Protein 8XUF (pdb70)

Organism: Arabidopsis thaliana (NCBI:txid3702)

Sequence (102 aa):
PTKILPCPRCNSMETKFCYYNNYNVNQPRHFCKACQRYWTSGGTMRSVPIGPTKILPCPRCNSMETKFCYYNNYNVNQPRHFCKACQRYWTSGGTMRSVPIG

Nearest PDB structures (foldseek):
  7ae5-assembly1_a  TM=6.905E-01  e=1.224E-01  Sedimentibacter hydroxybenzoicus
  7ae4-assembly1_b  TM=6.987E-01  e=1.491E-01  Sedimentibacter hydroxybenzoicus
  7ae7-assembly1_e  TM=6.895E-01  e=1.700E-01  Sedimentibacter hydroxybenzoicus
  7ae5-assembly1_f  TM=6.817E-01  e=3.072E-01  Sedimentibacter hydroxybenzoicus
  7ae7-assembly1_b  TM=6.450E-01  e=1.589E+00  Sedimentibacter hydroxybenzoicus

InterPro domains:
  IPR003851 Zinc finger, Dof-type [PF02701] (52-108)
  IPR003851 Zinc finger, Dof-type [PS01361] (56-92)
  IPR003851 Zinc finger, Dof-type [PS50884] (54-108)
  IPR045174 Dof zinc finger protein [PTHR31089] (1-297)

B-factor: mean 72.52, std 20.61, range [39.05, 202.82]

Radius of gyration: 20.54 Å; Cα contacts (8 Å, |Δi|>4): 185; chains: 2; bounding box: 32×32×52 Å

Secondary structure (DSSP, 8-state):
--S----TTT--S-EEEEEEGGG-TT-EEEEETTTTEEEETTS--------/--S----TTT--S-EEEEEEGGG-TT-EEEEETTTTEEEETTS--------

GO terms:
  GO:0000978 RNA polymerase II cis-regulatory region sequence-specific DNA binding (F, IDA)
  GO:0001227 DNA-binding transcription repressor activity, RNA polymerase II-specific (F, IDA)
  GO:0005634 nucleus (C, IDA)
  GO:0003677 DNA binding (F, IDA)
  GO:0003700 DNA-binding transcription factor activit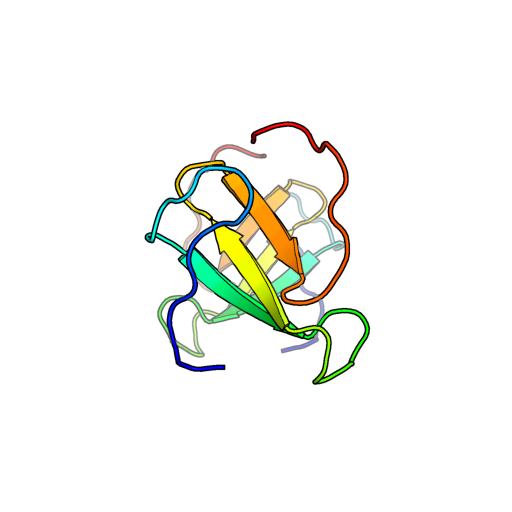y (F, IDA)
  GO:0045892 negative regulation of DNA-templated transcription (P, IDA)
  GO:0006355 regulation of DNA-templated transcription (P, TAS)
  GO:0001227 DNA-binding transcription repressor activity, RNA polymerase II-specific (F, IMP)
  GO:0009658 chloroplast organization (P, IMP)
  GO:0010228 vegetative to reproductive phase transition of meristem (P, IMP)
  GO:0048510 regulation of timing of transition from vegetative to reproductive phase (P, IMP)
  GO:0005515 protein binding (F, IPI)
  GO:0005634 nucleus (C, IPI)

Structure (mmCIF, N/CA/C/O backbone):
data_8XUF
#
_entry.id   8XUF
#
_cell.length_a   79.442
_cell.length_b   79.442
_cell.length_c   93.729
_cell.angle_alpha   90.000
_cell.angle_beta   90.000
_cell.angle_gamma   90.000
#
_symmetry.space_group_name_H-M   'P 42 21 2'
#
loop_
_entity.id
_entity.type
_entity.pdbx_description
1 polymer "DNA (5'-D(*TP*TP*CP*AP*TP*AP*AP*AP*GP*TP*AP*TP*AP*CP*TP*TP*TP*AP*TP*G)-3')"
2 polymer "DNA (5'-D(*AP*AP*CP*AP*TP*AP*AP*AP*GP*TP*AP*TP*AP*CP*TP*TP*TP*AP*TP*G)-3')"
3 polymer CDF1
4 non-polymer 'ZINC ION'
5 water water
#
loop_
_atom_site.group_PDB
_atom_site.id
_atom_site.type_symbol
_atom_site.label_atom_id
_atom_site.label_alt_id
_atom_site.label_comp_id
_atom_site.label_asym_id
_atom_site.label_entity_id
_atom_site.label_seq_id
_atom_site.pdbx_PDB_ins_code
_atom_site.Cartn_x
_atom_site.Cartn_y
_atom_site.Cartn_z
_atom_site.occupancy
_atom_site.B_iso_or_equiv
_atom_site.auth_seq_id
_atom_site.auth_comp_id
_atom_site.auth_asym_id
_atom_site.auth_atom_id
_atom_site.pdbx_PDB_model_num
ATOM 815 N N . PRO C 3 6 ? -23.76500 -20.00600 4.27900 1.000 105.18114 50 PRO C N 1
ATOM 816 C CA . PRO C 3 6 ? -24.49800 -19.97400 5.55200 1.000 118.43143 50 PRO C CA 1
ATOM 817 C C . PRO C 3 6 ? -26.01900 -20.13400 5.35600 1.000 126.66413 50 PRO C C 1
ATOM 818 O O . PRO C 3 6 ? -26.53900 -19.57200 4.41600 1.000 122.88327 50 PRO C O 1
ATOM 820 N N . THR C 3 7 ? -26.68600 -20.91400 6.21900 1.000 117.76988 51 THR C N 1
ATOM 821 C CA . THR C 3 7 ? -28.14400 -21.16100 6.08700 1.000 107.33669 51 THR C CA 1
ATOM 822 C C . THR C 3 7 ? -28.84500 -20.72800 7.36600 1.000 102.88599 51 THR C C 1
ATOM 823 O O . THR C 3 7 ? -30.05400 -20.48800 7.31800 1.000 100.39827 51 THR C O 1
ATOM 827 N N . LYS C 3 8 ? -28.09900 -20.63800 8.46200 1.000 102.72204 52 LYS C N 1
ATOM 828 C CA . LYS C 3 8 ? -28.70300 -20.16100 9.72200 1.000 93.36185 52 LYS C CA 1
ATOM 829 C C . LYS C 3 8 ? -29.40300 -18.84200 9.42800 1.000 89.92401 52 LYS C C 1
ATOM 830 O O . LYS C 3 8 ? -28.82800 -18.01700 8.71200 1.000 84.56653 52 LYS C O 1
ATOM 832 N N . ILE C 3 9 ? -30.62100 -18.68600 9.93500 1.000 86.79940 53 ILE C N 1
ATOM 833 C CA . ILE C 3 9 ? -31.39200 -17.44600 9.65900 1.000 82.28514 53 ILE C CA 1
ATOM 834 C C . ILE C 3 9 ? -31.01400 -16.43700 10.73300 1.000 78.79377 53 ILE C C 1
ATOM 835 O O . ILE C 3 9 ? -31.00000 -16.79400 11.91000 1.000 80.56368 53 ILE C O 1
ATOM 840 N N . LEU C 3 10 ? -30.69300 -15.22500 10.30900 1.000 77.32212 54 LEU C N 1
ATOM 841 C CA . LEU C 3 10 ? -30.20900 -14.23400 11.27900 1.000 73.26038 54 LEU C CA 1
ATOM 842 C C . LEU C 3 10 ? -31.22300 -13.10900 11.39100 1.000 71.30688 54 LEU C C 1
ATOM 843 O O . LEU C 3 10 ? -31.80400 -12.72200 10.38300 1.000 68.12492 54 LEU C O 1
ATOM 848 N N . PRO C 3 11 ? -31.42400 -12.55700 12.58900 1.000 69.80321 55 PRO C N 1
ATOM 849 C CA . PRO C 3 11 ? -32.31200 -11.40800 12.75100 1.000 72.07561 55 PRO C CA 1
ATOM 850 C C . PRO C 3 11 ? -31.72800 -10.18100 12.07000 1.000 69.64006 55 PRO C C 1
ATOM 851 O O . PRO C 3 11 ? -30.51200 -9.98700 12.02800 1.000 72.32372 55 PRO C O 1
ATOM 855 N N . CYS C 3 12 ? -32.61300 -9.33600 11.56100 1.000 67.75650 56 CYS C N 1
ATOM 856 C CA . CYS C 3 12 ? -32.17900 -8.09000 10.93800 1.000 66.28481 56 CYS C CA 1
ATOM 857 C C . CYS C 3 12 ? -31.81500 -7.09300 12.01900 1.000 67.11339 56 CYS C C 1
ATOM 858 O O . CYS C 3 12 ? -32.62500 -6.78600 12.89000 1.000 68.04063 56 CYS C O 1
ATOM 861 N N . PRO C 3 13 ? -30.56300 -6.58200 12.03300 1.000 66.53036 57 PRO C N 1
ATOM 862 C CA . PRO C 3 13 ? -30.18200 -5.61300 13.07400 1.000 66.27915 57 PRO C CA 1
ATOM 863 C C . PRO C 3 13 ? -30.96000 -4.31800 13.01800 1.000 64.56464 57 PRO C C 1
ATOM 864 O O . PRO C 3 13 ? -31.01500 -3.60100 14.02500 1.000 65.89079 57 PRO C O 1
ATOM 868 N N . ARG C 3 14 ? -31.53200 -3.98000 11.86600 1.000 62.01902 58 ARG C N 1
ATOM 869 C CA . ARG C 3 14 ? -32.24300 -2.71800 11.71000 1.000 66.09949 58 ARG C CA 1
ATOM 870 C C . ARG C 3 14 ? -33.64300 -2.77600 12.32400 1.000 70.54328 58 ARG C C 1
ATOM 871 O O . ARG C 3 14 ? -33.97800 -1.99300 13.22200 1.000 71.78496 58 ARG C O 1
ATOM 879 N N . CYS C 3 15 ? -34.47100 -3.70900 11.86100 1.000 68.34323 59 CYS C N 1
ATOM 880 C CA . CYS C 3 15 ? -35.86100 -3.77700 12.27500 1.000 63.15030 59 CYS C CA 1
ATOM 881 C C . CYS C 3 15 ? -36.17700 -4.93300 13.21200 1.000 68.25559 59 CYS C C 1
ATOM 882 O O . CYS C 3 15 ? -37.32200 -5.04000 13.65800 1.000 76.39449 59 CYS C O 1
ATOM 885 N N . ASN C 3 16 ? -35.22300 -5.82700 13.47100 1.000 74.02929 60 ASN C N 1
ATOM 886 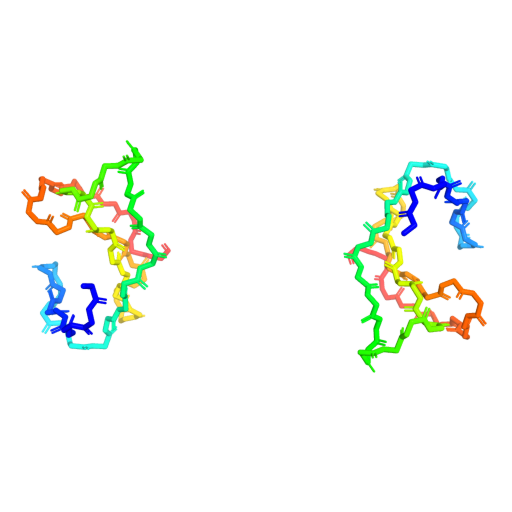C CA . ASN C 3 16 ? -35.28900 -6.97300 14.38700 1.000 68.87412 60 ASN C CA 1
ATOM 887 C C . ASN C 3 16 ? -36.04200 -8.17100 13.80800 1.000 68.68903 60 ASN C C 1
ATOM 888 O O . ASN C 3 16 ? -36.16000 -9.19000 14.50300 1.000 71.18518 60 ASN C O 1
ATOM 893 N N . SER C 3 17 ? -36.50500 -8.11800 12.56100 1.000 66.04480 61 SER C N 1
ATOM 894 C CA . SER C 3 17 ? -37.30200 -9.20500 12.00900 1.000 64.79625 61 SER C CA 1
ATOM 895 C C . SER C 3 17 ? -36.46000 -10.44900 11.74600 1.000 74.65125 61 SER C C 1
ATOM 896 O O . SER C 3 17 ? -35.23700 -10.39400 11.59800 1.000 71.56585 61 SER C O 1
ATOM 899 N N . MET C 3 18 ? -37.14500 -11.58900 11.68500 1.000 74.73342 62 MET C N 1
ATOM 900 C CA . MET C 3 18 ? -36.52500 -12.86800 11.38500 1.000 71.49958 62 MET C CA 1
ATOM 901 C C . MET C 3 18 ? -36.84000 -13.37000 9.98500 1.000 72.48812 62 MET C C 1
ATOM 902 O O . MET C 3 18 ? -36.44800 -14.48900 9.64200 1.000 76.03060 62 MET C O 1
ATOM 907 N N . GLU C 3 19 ? -37.58500 -12.60600 9.18600 1.000 72.18061 63 GLU C N 1
ATOM 908 C CA . GLU C 3 19 ? -37.84300 -12.97200 7.79300 1.000 68.00530 63 GLU C CA 1
ATOM 909 C C . GLU C 3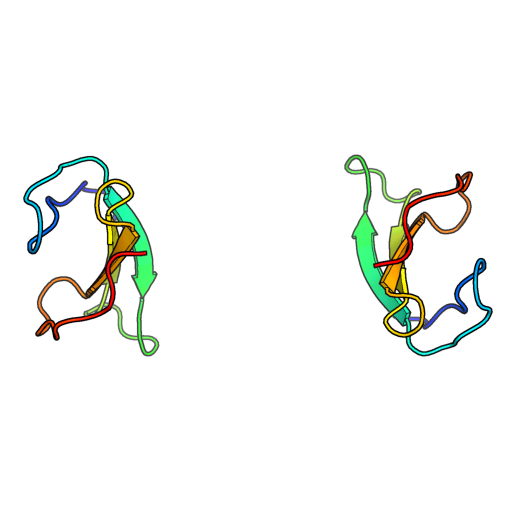 19 ? -36.69000 -12.47100 6.91700 1.000 74.32406 63 GLU C C 1
ATOM 910 O O . GLU C 3 19 ? -36.84700 -11.62300 6.03600 1.000 74.84286 63 GLU C O 1
ATOM 912 N N . THR C 3 20 ? -35.50900 -13.03700 7.15400 1.000 73.37979 64 THR C N 1
ATOM 913 C CA . THR C 3 20 ? -34.28700 -12.62300 6.47500 1.000 70.75986 64 THR C CA 1
ATOM 914 C C . THR C 3 20 ? -33.69700 -13.79400 5.70600 1.000 72.11069 64 THR C C 1
ATOM 915 O O . THR C 3 20 ? -34.09500 -14.94900 5.87700 1.000 76.46813 64 THR C O 1
ATOM 919 N N . LYS C 3 21 ? -32.74800 -13.47400 4.83100 1.000 67.14464 65 LYS C N 1
ATOM 920 C CA . LYS C 3 21 ? -32.19000 -14.46700 3.92800 1.000 65.67578 65 LYS C CA 1
ATOM 921 C C . LYS C 3 21 ? -30.74600 -14.10700 3.59300 1.000 67.65594 65 LYS C C 1
ATOM 922 O O . LYS C 3 21 ? -30.43800 -12.94200 3.32300 1.000 63.77146 65 LYS C O 1
ATOM 928 N N . PHE C 3 22 ? -29.86100 -15.10000 3.64300 1.000 65.14046 66 PHE C N 1
ATOM 929 C CA . PHE C 3 22 ? -28.51200 -14.91500 3.12600 1.000 61.02599 66 PHE C CA 1
ATOM 930 C C . PHE C 3 22 ? -28.55800 -14.76900 1.61400 1.000 58.75035 66 PHE C C 1
ATOM 931 O O . PHE C 3 22 ? -29.27400 -15.49900 0.92900 1.000 61.79244 66 PHE C O 1
ATOM 939 N N . CYS C 3 23 ? -27.79400 -13.82100 1.08400 1.000 56.02127 67 CYS C N 1
ATOM 940 C CA . CYS C 3 23 ? -27.81300 -13.58600 -0.35200 1.000 53.07442 67 CYS C CA 1
ATOM 941 C C . CYS C 3 23 ? -26.47700 -13.85200 -1.02300 1.000 56.52579 67 CYS C C 1
ATOM 942 O O . CYS C 3 23 ? -26.42600 -14.60900 -1.99800 1.000 56.00637 67 CYS C O 1
ATOM 945 N N . TYR C 3 24 ? -25.39000 -13.26000 -0.52900 1.000 54.16806 68 TYR C N 1
ATOM 946 C CA . TYR C 3 24 ? -24.09400 -13.40200 -1.18500 1.000 50.95880 68 TYR C CA 1
ATOM 947 C C . TYR C 3 24 ? -23.01100 -12.85400 -0.26700 1.000 53.23210 68 TYR C C 1
ATOM 948 O O . TYR C 3 24 ? -23.28600 -12.16600 0.72100 1.000 52.56106 68 TYR C O 1
ATOM 957 N N . TYR C 3 25 ? -21.76600 -13.17100 -0.61000 1.000 47.41633 69 TYR C N 1
ATOM 958 C CA . TYR C 3 25 ? -20.61300 -12.63100 0.09200 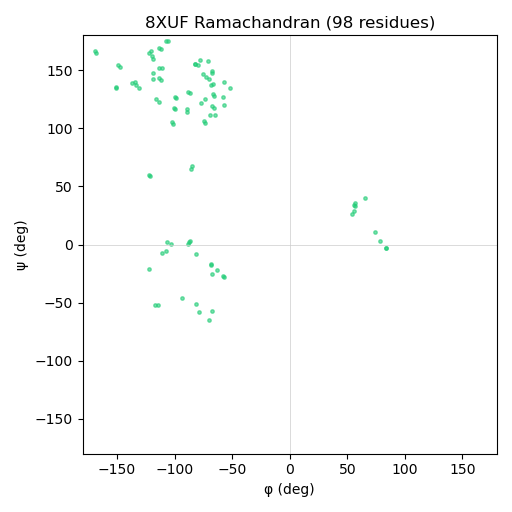1.000 50.61841 69 TYR C CA 1
ATOM 959 C C . TYR C 3 25 ? -20.20500 -11.31800 -0.56500 1.000 48.16547 69 TYR C C 1
ATOM 960 O O . TYR C 3 25 ? -19.83100 -11.30100 -1.74400 1.000 50.40583 69 TYR C O 1
ATOM 969 N N . ASN C 3 26 ? -20.29400 -10.21900 0.18200 1.000 42.85721 70 ASN C N 1
ATOM 970 C CA . ASN C 3 26 ? -19.97100 -8.92000 -0.39000 1.000 43.20395 70 ASN C CA 1
ATOM 971 C C . ASN C 3 26 ? -18.47400 -8.84200 -0.63400 1.000 43.31142 70 ASN C C 1
ATOM 972 O O . ASN C 3 26 ? -17.67900 -9.38100 0.13900 1.000 42.90699 70 ASN C O 1
ATOM 977 N N . ASN C 3 27 ? -18.09400 -8.20500 -1.73900 1.000 46.17019 71 ASN C N 1
ATOM 978 C CA . ASN C 3 27 ? -16.68600 -7.99200 -2.08900 1.000 48.68129 71 ASN C CA 1
ATOM 979 C C . ASN C 3 27 ? -15.89600 -9.29400 -2.14400 1.000 49.96034 71 ASN C C 1
ATOM 980 O O . ASN C 3 27 ? -14.72400 -9.33200 -1.76300 1.000 47.88647 71 ASN C O 1
ATOM 985 N N . TYR C 3 28 ? -16.54400 -10.37700 -2.57700 1.000 50.05128 72 TYR C N 1
ATOM 986 C CA . TYR C 3 28 ? -15.87600 -11.67100 -2.73700 1.000 51.22266 72 TYR C CA 1
ATOM 987 C C . TYR C 3 28 ? -15.18500 -12.09900 -1.44900 1.000 52.99973 72 TYR C C 1
ATOM 988 O O . TYR C 3 28 ? -14.22900 -12.87900 -1.47000 1.000 47.73207 72 TYR C O 1
ATOM 997 N N . ASN C 3 29 ? -15.68500 -11.61800 -0.31500 1.000 50.19082 73 ASN C N 1
ATOM 998 C CA . ASN 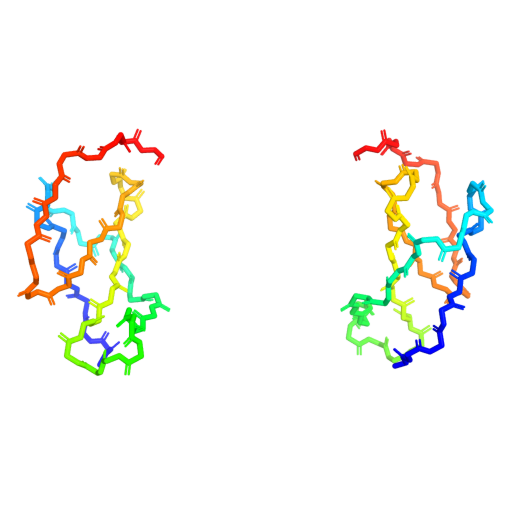C 3 29 ? -15.05500 -11.84600 0.97300 1.000 44.69515 73 ASN C CA 1
ATOM 999 C C . ASN C 3 29 ? -15.98100 -12.71600 1.81400 1.000 52.66551 73 ASN C C 1
ATOM 1000 O O . ASN C 3 29 ? -17.13200 -12.33700 2.07100 1.000 57.01426 73 ASN C O 1
ATOM 1005 N N . VAL C 3 30 ? -15.46800 -13.86300 2.26300 1.000 52.24386 74 VAL C N 1
ATOM 1006 C CA . VAL C 3 30 ? -16.26700 -14.79700 3.04500 1.000 50.31537 74 VAL C CA 1
ATOM 1007 C C . VAL C 3 30 ? -16.59500 -14.20700 4.40500 1.000 54.28930 74 VAL C C 1
ATOM 1008 O O . VAL C 3 30 ? -17.53900 -14.65800 5.06400 1.000 58.05832 74 VAL C O 1
ATOM 1012 N N . ASN C 3 31 ? -15.87700 -13.16700 4.81700 1.000 51.25721 75 ASN C N 1
ATOM 1013 C CA . ASN C 3 31 ? -16.13600 -12.51300 6.08600 1.000 50.02859 75 ASN C CA 1
ATOM 1014 C C . ASN C 3 31 ? -17.19900 -11.43200 5.97900 1.000 49.99640 75 ASN C C 1
ATOM 1015 O O . ASN C 3 31 ? -17.48400 -10.75800 6.97800 1.000 48.61542 75 ASN C O 1
ATOM 1020 N N . GLN C 3 32 ? -17.79800 -11.24100 4.80700 1.000 46.46259 76 GLN C N 1
ATOM 1021 C CA . GLN C 3 32 ? -18.87000 -10.26300 4.63200 1.000 46.22865 76 GLN C CA 1
ATOM 1022 C C . GLN C 3 32 ? -20.14100 -10.92300 4.11600 1.000 46.97762 76 GLN C C 1
ATOM 1023 O O . GLN C 3 32 ? -20.66600 -10.54500 3.06300 1.000 45.72355 76 GLN C O 1
ATOM 1029 N N . PRO C 3 33 ? -20.70000 -11.88500 4.85300 1.000 48.38508 77 PRO C N 1
ATOM 1030 C CA . PRO C 3 33 ? -21.95200 -12.49700 4.38700 1.000 51.72476 77 PRO C CA 1
ATOM 1031 C C . PRO C 3 33 ? -23.04700 -11.44200 4.40800 1.000 48.54987 77 PRO C C 1
ATOM 1032 O O . PRO C 3 33 ? -23.35800 -10.88000 5.45900 1.000 44.86806 77 PRO C O 1
ATOM 1036 N N . ARG C 3 34 ? -23.59300 -11.14100 3.23200 1.000 47.52987 78 ARG C N 1
ATOM 1037 C CA . ARG C 3 34 ? -24.62000 -10.11900 3.10600 1.000 52.45966 78 ARG C CA 1
ATOM 1038 C C . ARG C 3 34 ? -26.00100 -10.75800 3.06000 1.000 52.34254 78 ARG C C 1
ATOM 1039 O O . ARG C 3 34 ? -26.27800 -11.59800 2.20000 1.000 50.14133 78 ARG C O 1
ATOM 1047 N N . HIS C 3 35 ? -26.87500 -10.30500 3.94700 1.000 53.56582 79 HIS C N 1
ATOM 1048 C CA . HIS C 3 35 ? -28.22000 -10.82900 4.10800 1.000 57.92373 79 HIS C CA 1
ATOM 1049 C C . HIS C 3 35 ? -29.21800 -9.77500 3.65700 1.000 58.71151 79 HIS C C 1
ATOM 1050 O O . HIS C 3 35 ? -28.87800 -8.60500 3.47000 1.000 59.31169 79 HIS C O 1
ATOM 1057 N N . PHE C 3 36 ? -30.47000 -10.19600 3.51700 1.000 61.89064 80 PHE C N 1
ATOM 1058 C CA . PHE C 3 36 ? -31.55900 -9.30400 3.14600 1.000 62.91196 80 PHE C CA 1
ATOM 1059 C C . PHE C 3 36 ? -32.71600 -9.52100 4.10100 1.000 67.19650 80 PHE C C 1
ATOM 1060 O O . PHE C 3 36 ? -33.10200 -10.66300 4.36900 1.000 68.55941 80 PHE C O 1
ATOM 1068 N N . CYS C 3 37 ? -33.29200 -8.42500 4.58200 1.000 67.82507 81 CYS C N 1
ATOM 1069 C CA . CYS C 3 37 ? -34.43700 -8.48700 5.48300 1.000 68.29191 81 CYS C CA 1
ATOM 1070 C C . CYS C 3 37 ? -35.70000 -8.20400 4.68500 1.000 71.89763 81 CYS C C 1
ATOM 1071 O O . CYS C 3 37 ? -35.98300 -7.05300 4.34700 1.000 71.68715 81 CYS C O 1
ATOM 1074 N N . LYS C 3 38 ? -36.46100 -9.26500 4.39700 1.000 74.40326 82 LYS C N 1
ATOM 1075 C CA . LYS C 3 38 ? -37.70400 -9.12400 3.64200 1.000 72.57970 82 LYS C CA 1
ATOM 1076 C C . LYS C 3 38 ? -38.68600 -8.18000 4.32400 1.000 71.81214 82 LYS C C 1
ATOM 1077 O O . LYS C 3 38 ? -39.51900 -7.56400 3.65100 1.000 69.78582 82 LYS C O 1
ATOM 1083 N N . ALA C 3 39 ? -38.61200 -8.05000 5.64800 1.000 75.49680 83 ALA C N 1
ATOM 1084 C CA . ALA C 3 39 ? -39.53500 -7.17400 6.35800 1.000 72.46038 83 ALA C CA 1
ATOM 1085 C C . ALA C 3 39 ? -39.25600 -5.70700 6.06000 1.000 76.23326 83 ALA C C 1
ATOM 1086 O O . ALA C 3 39 ? -40.09500 -5.03200 5.46000 1.000 80.67431 83 ALA C O 1
ATOM 1088 N N . CYS C 3 40 ? -38.09200 -5.19400 6.47000 1.000 74.62426 84 CYS C N 1
ATOM 1089 C CA . CYS C 3 40 ? -37.78500 -3.78900 6.21100 1.000 70.81809 84 CYS C CA 1
ATOM 1090 C C . CYS C 3 40 ? -37.27100 -3.53700 4.79500 1.000 68.09978 84 CYS C C 1
ATOM 1091 O O . CYS C 3 40 ? -37.06000 -2.37600 4.43200 1.000 71.49143 84 CYS C O 1
ATOM 1094 N N . GLN C 3 41 ? -37.00000 -4.58900 4.01800 1.000 66.45715 85 GLN C N 1
ATOM 1095 C CA . GLN C 3 41 ? -36.55300 -4.47000 2.62300 1.000 68.45788 85 GLN C CA 1
ATOM 1096 C C . GLN C 3 41 ? -35.17300 -3.81400 2.49100 1.000 70.56102 85 GLN C C 1
ATOM 1097 O O . GLN C 3 41 ? -34.94100 -3.02200 1.57400 1.000 72.36848 85 GLN C O 1
ATOM 1103 N N . ARG C 3 42 ? -34.24000 -4.16000 3.38600 1.000 65.58847 86 ARG C N 1
ATOM 1104 C CA . ARG C 3 42 ? -32.89400 -3.59400 3.37700 1.000 64.87476 86 ARG C CA 1
ATOM 1105 C C . ARG C 3 42 ? -31.84200 -4.68400 3.54800 1.000 63.77591 86 ARG C C 1
ATOM 1106 O O . ARG C 3 42 ? -32.01400 -5.60300 4.35400 1.000 64.18454 86 ARG C O 1
ATOM 1114 N N . TYR C 3 43 ? -30.74200 -4.55900 2.80300 1.000 59.66221 87 TYR C N 1
ATOM 1115 C CA . TYR C 3 43 ? -29.61500 -5.47700 2.91600 1.000 57.68744 87 TYR C CA 1
ATOM 1116 C C . TYR C 3 43 ? -28.73100 -5.07900 4.08700 1.000 54.63615 87 TYR C C 1
ATOM 1117 O O . TYR C 3 43 ? -28.73300 -3.92600 4.52300 1.000 59.33560 87 TYR C O 1
ATOM 1126 N N . TRP C 3 44 ? -28.00000 -6.05200 4.62300 1.000 51.44514 88 TRP C N 1
ATOM 1127 C CA . TRP C 3 44 ? -26.96800 -5.75800 5.60500 1.000 51.35726 88 TRP C CA 1
ATOM 1128 C C . TRP C 3 44 ? -25.83700 -6.77200 5.49800 1.000 51.85772 88 TRP C C 1
ATOM 1129 O O . TRP C 3 44 ? -26.04300 -7.90600 5.06000 1.000 51.55506 88 TRP C O 1
ATOM 1140 N N . THR C 3 45 ? -24.64000 -6.36300 5.91400 1.000 48.35213 89 THR C N 1
ATOM 1141 C CA . THR C 3 45 ? -23.51500 -7.28300 6.01400 1.000 47.54975 89 THR C CA 1
ATOM 1142 C C . THR C 3 45 ? -23.37600 -7.68900 7.46900 1.000 43.70051 89 THR C C 1
ATOM 1143 O O . THR C 3 45 ? -23.11600 -6.84400 8.33000 1.000 39.97485 89 THR C O 1
ATOM 1147 N N . SER C 3 46 ? -23.56000 -8.97200 7.74400 1.000 45.90606 90 SER C N 1
ATOM 1148 C CA . SER C 3 46 ? -23.51100 -9.44400 9.11600 1.000 41.76899 90 SER C CA 1
ATOM 1149 C C . SER C 3 46 ? -22.10000 -9.26100 9.64800 1.000 48.70701 90 SER C C 1
ATOM 1150 O O . SER C 3 46 ? -21.12900 -9.69100 9.02000 1.000 45.73471 90 SER C O 1
ATOM 1153 N N . GLY C 3 47 ? -21.97900 -8.61700 10.80100 1.000 48.05934 91 GLY C N 1
ATOM 1154 C CA . GLY C 3 47 ? -20.67500 -8.33500 11.35100 1.000 46.55597 91 GLY C CA 1
ATOM 1155 C C . GLY C 3 47 ? -20.01200 -7.09300 10.80200 1.000 50.03759 91 GLY C C 1
ATOM 1156 O O . GLY C 3 47 ? -18.92800 -6.72900 11.27700 1.000 49.14844 91 GLY C O 1
ATOM 1157 N N . GLY C 3 48 ? -20.63700 -6.41300 9.84100 1.000 44.03623 92 GLY C N 1
ATOM 1158 C CA . GLY C 3 48 ? -20.07900 -5.22300 9.24900 1.000 47.99895 92 GLY C CA 1
ATOM 1159 C C . GLY C 3 48 ? -20.80600 -3.98100 9.73500 1.000 51.21286 92 GLY C C 1
ATOM 1160 O O . GLY C 3 48 ? -21.79900 -4.04500 10.45400 1.000 49.37710 92 GLY C O 1
ATOM 1161 N N . THR C 3 49 ? -20.29200 -2.83600 9.31200 1.000 49.80841 93 THR C N 1
ATOM 1162 C CA . THR C 3 49 ? -20.88700 -1.57300 9.70400 1.000 52.44478 93 THR C CA 1
ATOM 1163 C C . THR C 3 49 ? -22.16500 -1.36900 8.89800 1.000 53.74517 93 THR C C 1
ATOM 1164 O O . THR C 3 49 ? -22.27100 -1.80900 7.75000 1.000 51.04569 93 THR C O 1
ATOM 1168 N N . MET C 3 50 ? -23.15200 -0.71900 9.50800 1.000 58.65935 94 MET C N 1
ATOM 1169 C CA . MET C 3 50 ? -24.39800 -0.42400 8.81700 1.000 59.03694 94 MET C CA 1
ATOM 1170 C C . MET C 3 50 ? -24.59400 1.08200 8.76100 1.000 59.13531 94 MET C C 1
ATOM 1171 O O . MET C 3 50 ? -24.28500 1.79500 9.72200 1.000 59.67110 94 MET C O 1
ATOM 1176 N N . ARG C 3 51 ? -25.13200 1.55400 7.64400 1.000 48.85030 95 ARG C N 1
ATOM 1177 C CA . ARG C 3 51 ? -25.42000 2.96300 7.44900 1.000 54.97558 95 ARG C CA 1
ATOM 1178 C C . ARG C 3 51 ? -26.91100 3.15200 7.21500 1.000 60.21898 95 ARG C C 1
ATOM 1179 O O . ARG C 3 51 ? -27.64100 2.20700 6.90200 1.000 55.14066 95 ARG C O 1
ATOM 1187 N N . SER C 3 52 ? -27.35800 4.38500 7.39100 1.000 61.23670 96 SER C N 1
ATOM 1188 C CA . SER C 3 52 ? -28.76700 4.72100 7.22200 1.000 61.48679 96 SER C CA 1
ATOM 1189 C C . SER C 3 52 ? -29.08100 4.72000 5.73300 1.000 63.23824 96 SER C C 1
ATOM 1190 O O . SER C 3 52 ? -28.69700 5.63500 5.00600 1.000 69.55818 96 SER C O 1
ATOM 1193 N N . VAL C 3 53 ? -29.76600 3.68500 5.25900 1.000 67.05572 97 VAL C N 1
ATOM 1194 C CA . VAL C 3 53 ? -30.06400 3.57400 3.83400 1.000 68.70226 97 VAL C CA 1
ATOM 1195 C C . VAL C 3 53 ? -31.56500 3.69000 3.60300 1.000 82.62323 97 VAL C C 1
ATOM 1196 O O . VAL C 3 53 ? -32.35200 3.36700 4.50900 1.000 80.12363 97 VAL C O 1
ATOM 1200 N N . PRO C 3 54 ? -32.00800 4.17200 2.44300 1.000 88.67823 98 PRO C N 1
ATOM 1201 C CA . PRO C 3 54 ? -33.44700 4.23700 2.16700 1.000 90.91642 98 PRO C CA 1
ATOM 1202 C C . PRO C 3 54 ? -34.08200 2.86500 2.29600 1.000 87.28448 98 PRO C C 1
ATOM 1203 O O . PRO C 3 54 ? -33.73700 1.92000 1.57500 1.000 89.30184 98 PRO C O 1
ATOM 1207 N N . ILE C 3 55 ? -35.03100 2.76600 3.21400 1.000 100.71206 99 ILE C N 1
ATOM 1208 C CA . ILE C 3 55 ? -35.80100 1.55900 3.46300 1.000 99.61356 99 ILE C CA 1
ATOM 1209 C C . ILE C 3 55 ? -36.73300 1.30800 2.27700 1.000 91.98055 99 ILE C C 1
ATOM 1210 O O . ILE C 3 55 ? -37.68100 2.06900 2.04900 1.000 90.35497 99 ILE C O 1
ATOM 1215 N N . GLY C 3 56 ? -36.46400 0.25100 1.51800 1.000 85.68143 100 GLY C N 1
ATOM 1216 C CA . GLY C 3 56 ? -37.22700 -0.05000 0.32200 1.000 81.05733 100 GLY C CA 1
ATOM 1217 C C . GLY C 3 56 ? -36.34900 -0.19700 -0.90300 1.000 77.78104 100 GLY C C 1
ATOM 1218 O O . GLY C 3 56 ? -35.13300 -0.04200 -0.81100 1.000 85.26244 100 GLY C O 1
ATOM 1219 N N . PRO D 3 6 ? -24.59900 -22.04700 -29.27000 1.000 109.55935 50 PRO D N 1
ATOM 1220 C CA . PRO D 3 6 ? -25.18900 -20.87200 -28.62100 1.000 104.81361 50 PRO D CA 1
ATOM 1221 C C . PRO D 3 6 ? -24.21500 -19.69700 -28.55600 1.000 112.49645 50 PRO D C 1
ATOM 1222 O O . PRO D 3 6 ? -24.37600 -18.81000 -27.71700 1.000 108.78454 50 PRO D O 1
ATOM 1224 N N . THR D 3 7 ? -23.19800 -19.71100 -29.41800 1.000 112.68521 51 THR D N 1
ATOM 1225 C CA . THR D 3 7 ? -22.20800 -18.64000 -29.46100 1.000 114.68409 51 THR D CA 1
ATOM 1226 C C . THR D 3 7 ? -22.54000 -17.55300 -30.48800 1.000 111.46576 51 THR D C 1
ATOM 1227 O O . THR D 3 7 ? -22.43900 -16.36000 -30.18100 1.000 106.11733 51 THR D O 1
ATOM 1231 N N . LYS D 3 8 ? -22.92000 -17.94900 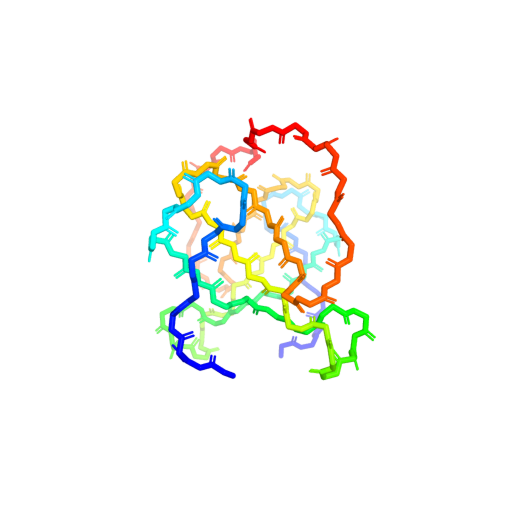-31.70700 1.000 109.38540 52 LYS D N 1
ATOM 1232 C CA . LYS D 3 8 ? -23.17000 -17.00000 -32.79000 1.000 105.57482 52 LYS D CA 1
ATOM 1233 C C . LYS D 3 8 ? -24.22300 -15.96400 -32.41200 1.000 101.26887 52 LYS D C 1
ATOM 1234 O O . LYS D 3 8 ? -25.22700 -16.27700 -31.76800 1.000 99.42441 52 LYS D O 1
ATOM 1240 N N . ILE D 3 9 ? -23.98600 -14.72200 -32.82200 1.000 98.65707 53 ILE D N 1
ATOM 1241 C CA . ILE D 3 9 ? -24.89500 -13.61500 -32.54300 1.000 91.21633 53 ILE D CA 1
ATOM 1242 C C . ILE D 3 9 ? -25.96200 -13.57000 -33.62700 1.000 86.68662 53 ILE D C 1
ATOM 1243 O O . ILE D 3 9 ? -25.65100 -13.59700 -34.82300 1.000 91.44523 53 ILE D O 1
ATOM 1248 N N . LEU D 3 10 ? -27.22400 -13.50400 -33.21100 1.000 82.54690 54 LEU D N 1
ATOM 1249 C CA . LEU D 3 10 ? -28.31400 -13.59300 -34.17100 1.000 80.65661 54 LEU D CA 1
ATOM 1250 C C . LEU D 3 10 ? -29.04900 -12.26200 -34.27900 1.000 74.67535 54 LEU D C 1
ATOM 1251 O O . LEU D 3 10 ? -29.23700 -11.57500 -33.26800 1.000 76.41986 54 LEU D O 1
ATOM 1256 N N . PRO D 3 11 ? -29.46500 -11.86700 -35.47900 1.000 66.09393 55 PRO D N 1
ATOM 1257 C CA . PRO D 3 11 ? -30.26900 -10.65000 -35.60900 1.000 73.66120 55 PRO D CA 1
ATOM 1258 C C . PRO D 3 11 ? -31.63800 -10.82900 -34.97600 1.000 75.50997 55 PRO D C 1
ATOM 1259 O O . PRO D 3 11 ? -32.20500 -11.92500 -34.96200 1.000 75.67638 55 PRO D O 1
ATOM 1263 N N . CYS D 3 12 ? -32.17900 -9.72700 -34.47700 1.000 72.11797 56 CYS D N 1
ATOM 1264 C CA . CYS D 3 12 ? -33.51500 -9.74700 -33.89700 1.000 70.98913 56 CYS D CA 1
ATOM 1265 C C . CYS D 3 12 ? -34.53600 -9.85600 -35.00900 1.000 70.38248 56 CYS D C 1
ATOM 1266 O O . CYS D 3 12 ? -34.57500 -8.98300 -35.88500 1.000 75.15242 56 CYS D O 1
ATOM 1269 N N . PRO D 3 13 ? -35.44400 -10.84700 -34.98600 1.000 71.84196 57 PRO D N 1
ATOM 1270 C CA . PRO D 3 13 ? -36.40600 -10.99400 -36.05600 1.000 69.76217 57 PRO D CA 1
ATOM 1271 C C . PRO D 3 13 ? -37.38900 -9.82600 -36.05100 1.000 68.53970 57 PRO D C 1
ATOM 1272 O O . PRO D 3 13 ? -37.90900 -9.50100 -37.08100 1.000 64.40945 57 PRO D O 1
ATOM 1276 N N . ARG D 3 14 ? -37.58300 -9.20500 -34.89200 1.000 72.01835 58 ARG D N 1
ATOM 1277 C CA . ARG D 3 14 ? -38.61600 -8.14600 -34.79300 1.000 68.68580 58 ARG D CA 1
ATOM 1278 C C . ARG D 3 14 ? -38.07000 -6.81200 -35.31500 1.000 71.64130 58 ARG D C 1
ATOM 1279 O O . ARG D 3 14 ? -38.73500 -6.22400 -36.17300 1.000 69.49945 58 ARG D O 1
ATOM 1287 N N . CYS D 3 15 ? -36.89700 -6.37400 -34.83600 1.000 72.93994 59 CYS D N 1
ATOM 1288 C CA . CYS D 3 15 ? -36.37400 -5.02400 -35.19900 1.000 73.51816 59 CYS D CA 1
ATOM 1289 C C . CYS D 3 15 ? -35.13400 -5.07500 -36.10300 1.000 78.15987 59 CYS D C 1
ATOM 1290 O O . CYS D 3 15 ? -34.70100 -3.99100 -36.53700 1.000 85.59546 59 CYS D O 1
ATOM 1293 N N . ASN D 3 16 ? -34.57300 -6.26200 -36.34900 1.000 79.24002 60 ASN D N 1
ATOM 1294 C CA . ASN D 3 16 ? -33.38400 -6.41500 -37.23700 1.000 73.32770 60 ASN D CA 1
ATOM 1295 C C . ASN D 3 16 ? -32.05300 -5.94200 -36.63400 1.000 79.41762 60 ASN D C 1
ATOM 1296 O O . ASN D 3 16 ? -31.07600 -5.88500 -37.38400 1.000 84.36688 60 ASN D O 1
ATOM 1301 N N . SER D 3 17 ? -32.00100 -5.65000 -35.34100 1.000 75.45632 61 SER D N 1
ATOM 1302 C CA . SER D 3 17 ? -30.73400 -5.23300 -34.77000 1.000 80.58718 61 SER D CA 1
ATOM 1303 C C . SER D 3 17 ? -29.84300 -6.45300 -34.53900 1.000 85.06815 61 SER D C 1
ATOM 1304 O O . SER D 3 17 ? -30.30900 -7.59300 -34.44600 1.000 84.65042 61 SER D O 1
ATOM 1307 N N . MET D 3 18 ? -28.53800 -6.19500 -34.45000 1.000 83.80746 62 MET D N 1
ATOM 1308 C CA . MET D 3 18 ? -27.54100 -7.20900 -34.13600 1.000 83.02868 62 MET D CA 1
ATOM 1309 C C . MET D 3 18 ? -27.06100 -7.12300 -32.69900 1.000 84.68527 62 MET D C 1
ATOM 1310 O O . MET D 3 18 ? -26.21300 -7.92100 -32.28800 1.000 88.91578 62 MET D O 1
ATOM 1315 N N . GLU D 3 19 ? -27.58700 -6.17800 -31.92600 1.000 82.57593 63 GLU D N 1
ATOM 1316 C CA . GLU D 3 19 ? -27.23100 -6.04100 -30.51900 1.000 85.48193 63 GLU D CA 1
ATOM 1317 C C . GLU D 3 19 ? -28.10300 -6.99000 -29.69600 1.000 80.38254 63 GLU D C 1
ATOM 1318 O O . GLU D 3 19 ? -28.97900 -6.59100 -28.92500 1.000 78.35522 63 GLU D O 1
ATOM 1324 N N . THR D 3 20 ? -27.86500 -8.28300 -29.90600 1.000 82.95789 64 THR D N 1
ATOM 1325 C CA . THR D 3 20 ? -28.63000 -9.34800 -29.27600 1.000 79.66938 64 THR D CA 1
ATOM 1326 C C . THR D 3 20 ? -27.70800 -10.26600 -28.48400 1.000 81.69872 64 THR D C 1
ATOM 1327 O O . THR D 3 20 ? -26.48400 -10.25000 -28.64100 1.000 86.56083 64 THR D O 1
ATOM 1331 N N . LYS D 3 21 ? -28.32000 -11.07900 -27.62600 1.000 77.12534 65 LYS D N 1
ATOM 1332 C CA . LYS D 3 21 ? -27.58100 -11.96200 -26.73800 1.000 74.81629 65 LYS D CA 1
ATOM 1333 C C . LYS D 3 21 ? -28.41600 -13.19900 -26.44700 1.000 78.77482 65 LYS D C 1
ATOM 1334 O O . LYS D 3 21 ? -29.61500 -13.09700 -26.17800 1.000 76.69180 65 LYS D O 1
ATOM 1336 N N . PHE D 3 22 ? -27.77700 -14.36200 -26.50500 1.000 75.57438 66 PHE D N 1
ATOM 1337 C CA . PHE D 3 22 ? -28.40500 -15.57500 -26.01000 1.000 74.08975 66 PHE D CA 1
ATOM 1338 C C . PHE D 3 22 ? -28.57300 -15.47400 -24.49800 1.000 76.22067 66 PHE D C 1
ATOM 1339 O O . PHE D 3 22 ? -27.68000 -15.00000 -23.79300 1.000 81.68478 66 PHE D O 1
ATOM 1347 N N . CYS D 3 23 ? -29.72800 -15.90600 -23.99500 1.000 74.71616 67 CYS D N 1
ATOM 1348 C CA . CYS D 3 23 ? -30.02000 -15.81700 -22.56700 1.000 74.01745 67 CYS D CA 1
ATOM 1349 C C . CYS D 3 23 ? -30.14900 -17.17300 -21.88900 1.000 76.76141 67 CYS D C 1
ATOM 1350 O O . CYS D 3 23 ? -29.48600 -17.42000 -20.87500 1.000 76.39524 67 CYS D O 1
ATOM 1353 N N . TYR D 3 24 ? -30.98300 -18.06300 -22.41900 1.000 71.27935 68 TYR D N 1
ATOM 1354 C CA . TYR D 3 24 ? -31.19400 -19.36600 -21.80600 1.000 71.31499 68 TYR D CA 1
ATOM 1355 C C . TYR D 3 24 ? -31.95600 -20.24000 -22.78900 1.000 74.82621 68 TYR D C 1
ATOM 1356 O O . TYR D 3 24 ? -32.53300 -19.74800 -23.76200 1.000 74.22074 68 TYR D O 1
ATOM 1365 N N . TYR D 3 25 ? -31.94900 -21.54300 -22.52400 1.000 70.72396 69 TYR D N 1
ATOM 1366 C CA . TYR D 3 25 ? -32.71600 -22.49200 -23.31800 1.000 71.27958 69 TYR D CA 1
ATOM 1367 C C . TYR D 3 25 ? -34.10200 -22.60000 -22.69800 1.000 73.15348 69 TYR D C 1
ATOM 1368 O O . TYR D 3 25 ? -34.24600 -23.07400 -21.56700 1.000 74.87813 69 TYR D O 1
ATOM 1377 N N . ASN D 3 26 ? -35.12100 -22.15900 -23.43200 1.000 68.24520 70 ASN D N 1
ATOM 1378 C CA . ASN D 3 26 ? -36.46700 -22.12200 -22.88100 1.000 66.14151 70 ASN D CA 1
ATOM 1379 C C . ASN D 3 26 ? -37.03900 -23.52700 -22.77200 1.000 69.45072 70 ASN D C 1
ATOM 1380 O O . ASN D 3 26 ? -36.79600 -24.38100 -23.62800 1.000 73.73464 70 ASN D O 1
ATOM 1385 N N . ASN D 3 27 ? -37.81400 -23.75900 -21.71300 1.000 69.40711 71 ASN D N 1
ATOM 1386 C CA . ASN D 3 27 ? -38.50200 -25.03400 -21.50300 1.000 69.67132 71 ASN D CA 1
ATOM 1387 C C . ASN D 3 27 ? -37.53200 -26.21400 -21.49100 1.000 72.49319 71 ASN D C 1
ATOM 1388 O O . ASN D 3 27 ? -37.87700 -27.31400 -21.93000 1.000 73.89403 71 ASN D O 1
ATOM 1393 N N . TYR D 3 28 ? -36.31100 -25.98500 -20.99700 1.000 74.73723 72 TYR D N 1
ATOM 1394 C CA . TYR D 3 28 ? -35.29200 -27.03100 -20.83700 1.000 73.60357 72 TYR D CA 1
ATOM 1395 C C . TYR D 3 28 ? -35.00200 -27.75900 -22.14500 1.000 76.47217 72 TYR D C 1
ATOM 1396 O O . TYR D 3 28 ? -34.64600 -28.94000 -22.14500 1.000 82.11373 72 TYR D O 1
ATOM 1405 N N . ASN D 3 29 ? -35.17200 -27.07300 -23.27100 1.000 77.33986 73 ASN D N 1
ATOM 1406 C CA . ASN D 3 29 ? -35.01300 -27.67200 -24.58600 1.000 75.27907 73 ASN D CA 1
ATOM 1407 C C . ASN D 3 29 ? -33.85400 -27.01500 -25.31800 1.000 79.06689 73 ASN D C 1
ATOM 1408 O O . ASN D 3 29 ? -33.83800 -25.79200 -25.48300 1.000 79.90309 73 ASN D O 1
ATOM 1413 N N . VAL D 3 30 ? -32.89900 -27.82700 -25.77800 1.000 85.84045 74 VAL D N 1
ATOM 1414 C CA . VAL D 3 30 ? -31.75200 -27.28000 -26.49400 1.000 85.30684 74 VAL D CA 1
ATOM 1415 C C . VAL D 3 30 ? -32.18900 -26.71300 -27.83900 1.000 84.52463 74 VAL D C 1
ATOM 1416 O O . VAL D 3 30 ? -31.47900 -25.89300 -28.43200 1.000 85.45695 74 VAL D O 1
ATOM 1420 N N . ASN D 3 31 ? -33.37400 -27.09300 -28.31200 1.000 79.55384 75 ASN D N 1
ATOM 1421 C CA . ASN D 3 31 ? -33.91000 -26.59500 -29.56800 1.000 77.95270 75 ASN D CA 1
ATOM 1422 C C . ASN D 3 31 ? -34.68300 -25.29400 -29.40700 1.000 71.91403 75 ASN D C 1
ATOM 1423 O O . ASN D 3 31 ? -35.21100 -24.78200 -30.39600 1.000 73.16520 75 ASN D O 1
ATOM 1428 N N . GLN D 3 32 ? -34.74500 -24.73500 -28.19800 1.000 70.69555 76 GLN D N 1
ATOM 1429 C CA . GLN D 3 32 ? -35.41000 -23.46000 -27.94800 1.000 67.90995 76 GLN D CA 1
ATOM 1430 C C . GLN D 3 32 ? -34.44800 -22.43000 -27.35100 1.000 73.76970 76 GLN D C 1
ATOM 1431 O O . GLN D 3 32 ? -34.68200 -21.90700 -26.25800 1.000 70.52922 76 GLN D O 1
ATOM 1437 N N . PRO D 3 33 ? -33.36100 -22.10000 -28.06000 1.000 71.62192 77 PRO D N 1
ATOM 1438 C CA . PRO D 3 33 ? -32.45700 -21.05800 -27.54800 1.000 71.05573 77 PRO D CA 1
ATOM 1439 C C . PRO D 3 33 ? -33.17200 -19.71800 -27.58400 1.000 70.67553 77 PRO D C 1
ATOM 1440 O O . PRO D 3 33 ? -33.60300 -19.25900 -28.64500 1.000 68.83934 77 PRO D O 1
ATOM 1444 N N . ARG D 3 34 ? -33.32900 -19.11600 -26.41200 1.000 70.02863 78 ARG D N 1
ATOM 1445 C CA . ARG D 3 34 ? -34.03300 -17.85300 -26.26000 1.000 71.13643 78 ARG D CA 1
ATOM 1446 C C . ARG D 3 34 ? -33.02400 -16.71000 -26.16900 1.000 74.86268 78 ARG D C 1
ATOM 1447 O O . ARG D 3 34 ? -32.11200 -16.74100 -25.33500 1.000 68.39906 78 ARG D O 1
ATOM 1455 N N . HIS D 3 35 ? -33.20300 -15.70000 -27.01900 1.000 73.41391 79 HIS D N 1
ATOM 1456 C CA . HIS D 3 35 ? -32.30900 -14.55700 -27.12700 1.000 66.56167 79 HIS D CA 1
ATOM 1457 C C . HIS D 3 35 ? -33.03100 -13.30200 -26.66300 1.000 71.47937 79 HIS D C 1
ATOM 1458 O O . HIS D 3 35 ? -34.24800 -13.29600 -26.45500 1.000 74.88064 79 HIS D O 1
ATOM 1465 N N . PHE D 3 36 ? -32.26000 -12.22400 -26.50400 1.000 74.14654 80 PHE D N 1
ATOM 1466 C CA . PHE D 3 36 ? -32.79700 -10.91400 -26.15700 1.000 73.22895 80 PHE D CA 1
ATOM 1467 C C . PHE D 3 36 ? -32.17000 -9.87200 -27.06500 1.000 70.98403 80 PHE D C 1
ATOM 1468 O O . PHE D 3 36 ? -30.97100 -9.91900 -27.34500 1.000 72.43712 80 PHE D O 1
ATOM 1476 N N . CYS D 3 37 ? -33.00200 -8.96000 -27.54900 1.000 71.56392 81 CYS D N 1
ATOM 1477 C CA . CYS D 3 37 ? -32.56700 -7.83200 -28.35700 1.000 71.18676 81 CYS D CA 1
ATOM 1478 C C . CYS D 3 37 ? -32.55100 -6.57800 -27.49100 1.000 73.27546 81 CYS D C 1
ATOM 1479 O O . CYS D 3 37 ? -33.61000 -6.01500 -27.18700 1.000 74.09229 81 CYS D O 1
ATOM 1482 N N . LYS D 3 38 ? -31.34700 -6.13600 -27.10900 1.000 73.99623 82 LYS D N 1
ATOM 1483 C CA . LYS D 3 38 ? -31.20700 -4.94700 -26.27100 1.000 73.82692 82 LYS D CA 1
ATOM 1484 C C . LYS D 3 38 ? -31.86100 -3.72000 -26.90300 1.000 73.51891 82 LYS D C 1
ATOM 1485 O O . LYS D 3 38 ? -32.34600 -2.84100 -26.18300 1.000 75.57698 82 LYS D O 1
ATOM 1487 N N . ALA D 3 39 ? -31.93800 -3.66800 -28.23400 1.000 69.95077 83 ALA D N 1
ATOM 1488 C CA . ALA D 3 39 ? -32.57300 -2.53400 -28.89700 1.000 67.59530 83 ALA D CA 1
ATOM 1489 C C . ALA D 3 39 ? -34.07300 -2.50200 -28.61400 1.000 79.17498 83 ALA D C 1
ATOM 1490 O O . ALA D 3 39 ? -34.57800 -1.53000 -28.03400 1.000 70.77651 83 ALA D O 1
ATOM 1492 N N . CYS D 3 40 ? -34.78700 -3.58300 -28.95300 1.000 68.10913 84 CYS D N 1
ATOM 1493 C CA . CYS D 3 40 ? -36.27400 -3.57600 -28.80100 1.000 72.98559 84 CYS D CA 1
ATOM 1494 C C . CYS D 3 40 ? -36.71500 -4.03000 -27.40100 1.000 74.17540 84 CYS D C 1
ATOM 1495 O O . CYS D 3 40 ? -37.93800 -4.05900 -27.16600 1.000 81.21508 84 CYS D O 1
ATOM 1498 N N . GLN D 3 41 ? -35.77900 -4.36600 -26.50900 1.000 71.02520 85 GLN D N 1
ATOM 1499 C CA . GLN D 3 41 ? -36.13900 -4.71300 -25.13700 1.000 79.05210 85 GLN D CA 1
ATOM 1500 C C . GLN D 3 41 ? -37.13800 -5.86900 -25.13500 1.000 77.76143 85 GLN D C 1
ATOM 1501 O O . GLN D 3 41 ? -38.04800 -5.92700 -24.30500 1.000 79.35985 85 GLN D O 1
ATOM 1507 N N . ARG D 3 42 ? -36.96800 -6.80000 -26.08000 1.000 77.57147 86 ARG D N 1
ATOM 1508 C CA . ARG D 3 42 ? -37.85800 -7.94500 -26.21400 1.000 72.84405 86 ARG D CA 1
ATOM 1509 C C . ARG D 3 42 ? -37.08100 -9.22800 -26.46600 1.000 73.01201 86 ARG D C 1
ATOM 1510 O O . ARG D 3 42 ? -36.12400 -9.25100 -27.24600 1.000 70.22808 86 ARG D O 1
ATOM 1518 N N . TYR D 3 43 ? -37.52800 -10.29600 -25.81200 1.000 72.67470 87 TYR D N 1
ATOM 1519 C CA . TYR D 3 43 ? -36.99400 -11.63400 -26.01300 1.000 72.22033 87 TYR D CA 1
ATOM 1520 C C . TYR D 3 43 ? -37.62100 -12.29400 -27.23600 1.000 68.96996 87 TYR D C 1
ATOM 1521 O O . TYR D 3 43 ? -38.73000 -11.95300 -27.66000 1.000 68.98126 87 TYR D O 1
ATOM 1530 N N . TRP D 3 44 ? -36.89500 -13.24600 -27.80700 1.000 66.89436 88 TRP D N 1
ATOM 1531 C CA . TRP D 3 44 ? -37.46800 -14.13400 -28.80500 1.000 67.02891 88 TRP D CA 1
ATOM 1532 C C . TRP D 3 44 ? -36.80800 -15.50000 -28.68200 1.000 64.90054 88 TRP D C 1
ATOM 1533 O O . TRP D 3 44 ? -35.67000 -15.61700 -28.22500 1.000 63.22958 88 TRP D O 1
ATOM 1544 N N . THR D 3 45 ? -37.54100 -16.53400 -29.08400 1.000 66.47730 89 THR D N 1
ATOM 1545 C CA . THR D 3 45 ? -37.02300 -17.89500 -29.12100 1.000 61.92607 89 THR D CA 1
ATOM 1546 C C . THR D 3 45 ? -36.64700 -18.22100 -30.55800 1.000 59.13233 89 THR D C 1
ATOM 1547 O O . THR D 3 45 ? -37.50800 -18.23100 -31.44300 1.000 56.93296 89 THR D O 1
ATOM 1551 N N . SER D 3 46 ? -35.36200 -18.47500 -30.78600 1.000 60.07498 90 SER D N 1
ATOM 1552 C CA . SER D 3 46 ? -34.87500 -18.69700 -32.13900 1.000 61.68303 90 SER D CA 1
ATOM 1553 C C . SER D 3 46 ? -35.45600 -19.98400 -32.70900 1.000 58.76390 90 SER D C 1
ATOM 1554 O O . SER D 3 46 ? -35.40800 -21.03900 -32.07000 1.000 63.96368 90 SER D O 1
ATOM 1557 N N . GLY D 3 47 ? -36.01100 -19.89000 -33.91200 1.000 57.20795 91 GLY D N 1
ATOM 1558 C CA . GLY D 3 47 ? -36.66200 -21.01000 -34.55000 1.000 56.20890 91 GLY D CA 1
ATOM 1559 C C . GLY D 3 47 ? -38.09100 -21.23100 -34.12600 1.000 55.88442 91 GLY D C 1
ATOM 1560 O O . GLY D 3 47 ? -38.74500 -22.13300 -34.65400 1.000 55.92077 91 GLY D O 1
ATOM 1561 N N . GLY D 3 48 ? -38.60200 -20.44600 -33.18100 1.000 56.41704 92 GLY D N 1
ATOM 1562 C CA . GLY D 3 48 ? -39.96200 -20.57700 -32.72700 1.000 55.76640 92 GLY D CA 1
ATOM 1563 C C . GLY D 3 48 ? -40.80300 -19.42100 -33.23400 1.000 55.45400 92 GLY D C 1
ATOM 1564 O O . GLY D 3 48 ? -40.32600 -18.49300 -33.88300 1.000 59.47589 92 GLY D O 1
ATOM 1565 N N . THR D 3 49 ? -42.09200 -19.51400 -32.95200 1.000 55.66257 93 THR D N 1
ATOM 1566 C CA . THR D 3 49 ? -42.99700 -18.44600 -33.33700 1.000 55.62096 93 THR D CA 1
ATOM 1567 C C . THR D 3 49 ? -42.89700 -17.29800 -32.33700 1.000 59.65541 93 THR D C 1
ATOM 1568 O O . THR D 3 49 ? -42.45000 -17.47200 -31.20000 1.000 58.18421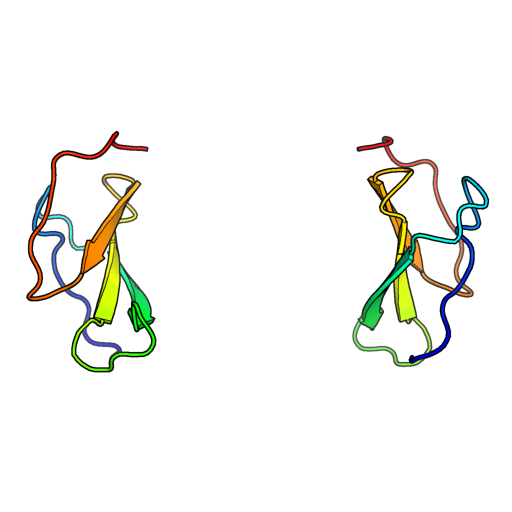 93 THR D O 1
ATOM 1572 N N . MET D 3 50 ? -43.22200 -16.10000 -32.80300 1.000 58.74634 94 MET D N 1
ATOM 1573 C CA . MET D 3 50 ? -43.23400 -14.91400 -31.96100 1.000 61.45690 94 MET D CA 1
ATOM 1574 C C . MET D 3 50 ? -44.63500 -14.32300 -31.90300 1.000 62.40121 94 MET D C 1
ATOM 1575 O O . MET D 3 50 ? -45.40500 -14.41500 -32.86400 1.000 61.80401 94 MET D O 1
ATOM 1580 N N . ARG D 3 51 ? -44.96100 -13.72700 -30.76000 1.000 65.02800 95 ARG D N 1
ATOM 1581 C CA . ARG D 3 51 ? -46.20400 -12.99400 -30.58700 1.000 63.03578 95 ARG D CA 1
ATOM 1582 C C . ARG D 3 51 ? -45.89400 -11.53900 -30.25700 1.000 71.52032 95 ARG D C 1
ATOM 1583 O O . ARG D 3 51 ? -44.79300 -11.20300 -29.81300 1.000 68.62415 95 ARG D O 1
ATOM 1591 N N . SER D 3 52 ? -46.87400 -10.66800 -30.48000 1.000 80.65232 96 SER D N 1
ATOM 1592 C CA . SER D 3 52 ? -46.65000 -9.23800 -30.29000 1.000 89.67667 96 SER D CA 1
ATOM 1593 C C . SER D 3 52 ? -46.60900 -8.91900 -28.80200 1.000 86.81620 96 SER D C 1
ATOM 1594 O O . SER D 3 52 ? -47.64800 -8.89400 -28.13400 1.000 86.48895 96 SER D O 1
ATOM 1597 N N . VAL D 3 53 ? -45.41800 -8.65300 -28.28700 1.000 82.24617 97 VAL D N 1
ATOM 1598 C CA . VAL D 3 53 ? -45.25100 -8.38700 -26.86300 1.000 91.14369 97 VAL D CA 1
ATOM 1599 C C . VAL D 3 53 ? -44.88700 -6.91600 -26.69000 1.000 94.24089 97 VAL D C 1
ATOM 1600 O O . VAL D 3 53 ? -44.30600 -6.30900 -27.60300 1.000 88.30362 97 VAL D O 1
ATOM 1604 N N . PRO D 3 54 ? -45.22800 -6.30300 -25.55700 1.000 99.72059 98 PRO D N 1
ATOM 1605 C CA . PRO D 3 54 ? -44.88100 -4.89200 -25.33400 1.000 101.84228 98 PRO D CA 1
ATOM 1606 C C . PRO D 3 54 ? -43.38100 -4.64000 -25.43200 1.000 101.04135 98 PRO D C 1
ATOM 1607 O O . PRO D 3 54 ? -42.57400 -5.31700 -24.78700 1.000 96.97083 98 PRO D O 1
ATOM 1611 N N . ILE D 3 55 ? -43.01200 -3.66700 -26.26800 1.000 94.25170 99 ILE D N 1
ATOM 1612 C CA . ILE D 3 55 ? -41.62300 -3.23700 -26.38600 1.000 95.66953 99 ILE D CA 1
ATOM 1613 C C . ILE D 3 55 ? -41.21400 -2.63200 -25.05000 1.000 94.56729 99 ILE D C 1
ATOM 1614 O O . ILE D 3 55 ? -41.72500 -1.57900 -24.65400 1.000 95.12813 99 ILE D O 1
ATOM 1616 N N . GLY D 3 56 ? -40.31600 -3.30500 -24.33600 1.000 98.73589 100 GLY D N 1
ATOM 1617 C CA . GLY D 3 56 ? -39.91000 -2.87000 -23.01000 1.000 99.25954 100 GLY D CA 1
ATOM 1618 C C . GLY D 3 56 ? -40.06600 -3.93600 -21.94400 1.000 101.52734 100 GLY D C 1
ATOM 1619 O O . GLY D 3 56 ? -40.18400 -5.12400 -22.25300 1.000 104.62949 100 GLY D O 1
#

Foldseek 3Di:
DAPFDADPPPRDRQKAFDDAPPPDPQFGKMARPVQGDIGTVVDDDDDDPRD/DPDQDADPPPRDRQKAFDDAPPPDPQFTKMARPVQRDIDTPPDDDDDD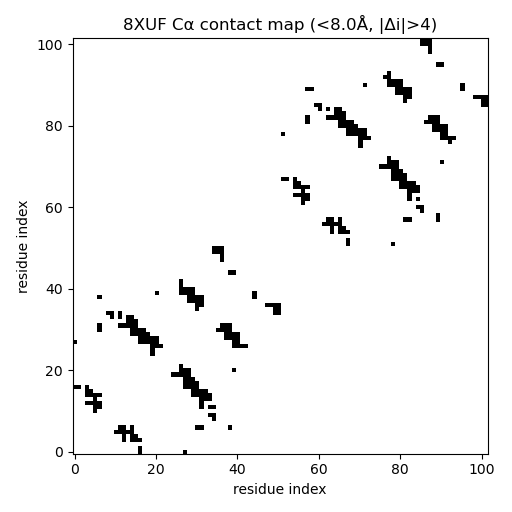HRD

Solvent-accessible surface area: 7414 Å² total; per-residue (Å²): 77,131,70,90,54,66,0,69,63,53,123,27,118,51,6,106,50,39,96,88,41,105,221,60,116,129,51,26,56,1,36,0,111,61,10,87,42,93,9,13,28,88,29,115,71,184,119,61,123,120,83,80,122,156,122,50,68,1,69,57,53,117,25,106,128,15,55,63,54,102,86,39,104,226,54,110,120,52,30,54,6,48,0,51,64,15,91,46,97,6,15,28,91,39,114,74,185,119,65,116,80,76